Protein AF-Q6LZQ0-F1 (afdb_monomer_lite)

Secondary structure (DSSP, 8-state):
---------GGGG--SSS--HHHHHHHHHHHHHHHHHT-

pLDDT: mean 81.68, std 13.51, range [42.69, 93.75]

Radius of gyration: 12.21 Å; chains: 1; bounding box: 25×18×33 Å

Foldseek 3Di:
DPPPPPDDDPVQCPPDVDDHPVVVVVVVVVVVVVVVVVD

Sequence (39 aa):
MERETIKRSSRRWKKKGQMRWKHYKKRIRRMKREKRENK

Organism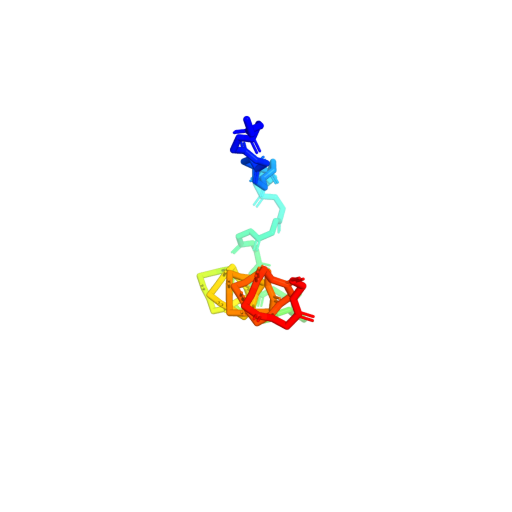: Methanococcus maripaludis (strain DSM 14266 / JCM 13030 / NBRC 101832 / S2 / LL) (NCBI:txid267377)

Structure (mmCIF, N/CA/C/O backbone):
data_AF-Q6LZQ0-F1
#
_entry.id   AF-Q6LZQ0-F1
#
loop_
_atom_site.group_PDB
_atom_site.id
_atom_site.type_symbol
_atom_site.label_atom_id
_atom_site.label_alt_id
_atom_site.label_comp_id
_atom_site.label_asym_id
_atom_site.label_entity_id
_atom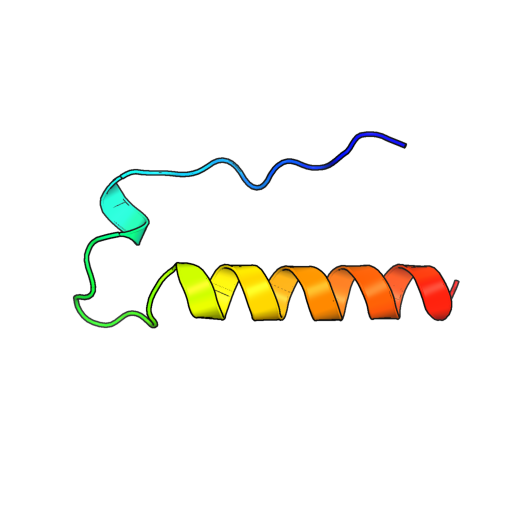_site.label_seq_id
_atom_site.pdbx_PDB_ins_code
_atom_site.Cartn_x
_atom_site.Cartn_y
_atom_site.Cartn_z
_atom_site.occupancy
_atom_site.B_iso_or_equiv
_atom_site.auth_seq_id
_atom_site.auth_comp_id
_atom_site.auth_asym_id
_atom_site.auth_atom_id
_atom_site.pdbx_PDB_model_num
ATOM 1 N N . MET A 1 1 ? -12.555 7.650 9.558 1.00 42.69 1 MET A N 1
ATOM 2 C CA . MET A 1 1 ? -11.356 6.831 9.260 1.00 42.69 1 MET A CA 1
ATOM 3 C C . MET A 1 1 ? -11.066 6.887 7.769 1.00 42.69 1 MET A C 1
ATOM 5 O O . MET A 1 1 ? -11.721 6.183 7.004 1.00 42.69 1 MET A O 1
ATOM 9 N N . GLU A 1 2 ? -10.128 7.734 7.346 1.00 44.62 2 GLU A N 1
ATOM 10 C CA . GLU A 1 2 ? -9.671 7.767 5.955 1.00 44.62 2 GLU A CA 1
ATOM 11 C C . GLU A 1 2 ? -9.273 6.358 5.505 1.00 44.62 2 GLU A C 1
ATOM 13 O O . GLU A 1 2 ? -8.418 5.688 6.094 1.00 44.62 2 GLU A O 1
ATOM 18 N N . ARG A 1 3 ? -9.926 5.862 4.453 1.00 56.50 3 ARG A N 1
ATOM 19 C CA . ARG A 1 3 ? -9.463 4.664 3.762 1.00 56.50 3 ARG A CA 1
ATOM 20 C C . ARG A 1 3 ? -8.160 5.066 3.083 1.00 56.50 3 ARG A C 1
ATOM 22 O O . ARG A 1 3 ? -8.211 5.573 1.973 1.00 56.50 3 ARG A O 1
ATOM 29 N N . GLU A 1 4 ? -7.014 4.864 3.736 1.00 61.56 4 GLU A N 1
ATOM 30 C CA . GLU A 1 4 ? -5.689 5.058 3.134 1.00 61.56 4 GLU A CA 1
ATOM 31 C C . GLU A 1 4 ? -5.552 4.165 1.891 1.00 61.56 4 GLU A C 1
ATOM 33 O O . GLU A 1 4 ? -5.073 3.020 1.927 1.00 61.56 4 GLU A O 1
ATOM 38 N N . THR A 1 5 ? -6.034 4.669 0.762 1.00 64.94 5 THR A N 1
ATOM 39 C CA . THR A 1 5 ? -5.913 4.033 -0.533 1.00 64.94 5 THR A CA 1
ATOM 40 C C . THR A 1 5 ? -4.448 4.110 -0.902 1.00 64.94 5 THR A C 1
ATOM 42 O O . THR A 1 5 ? -3.944 5.170 -1.252 1.00 64.94 5 THR A O 1
ATOM 45 N N . ILE A 1 6 ? -3.748 2.977 -0.798 1.00 71.12 6 ILE A N 1
ATOM 46 C CA . ILE A 1 6 ? -2.355 2.863 -1.238 1.00 71.12 6 ILE A CA 1
ATOM 47 C C . ILE A 1 6 ? -2.283 3.396 -2.675 1.00 71.12 6 ILE A C 1
ATOM 49 O O . ILE A 1 6 ? -2.810 2.748 -3.593 1.00 71.12 6 ILE A O 1
ATOM 53 N N . LYS A 1 7 ? -1.669 4.575 -2.854 1.00 72.12 7 LYS A N 1
ATOM 54 C CA . LYS A 1 7 ? -1.496 5.204 -4.167 1.00 72.12 7 LYS A CA 1
ATOM 55 C C . LYS A 1 7 ? -0.758 4.213 -5.068 1.00 72.12 7 LYS A C 1
ATOM 57 O O . LYS A 1 7 ? 0.262 3.632 -4.688 1.00 72.12 7 LYS A O 1
ATOM 62 N N . ARG A 1 8 ? -1.339 3.933 -6.235 1.00 69.44 8 ARG A N 1
ATOM 63 C CA . ARG A 1 8 ? -0.800 2.961 -7.195 1.00 69.44 8 ARG A CA 1
ATOM 64 C C . ARG A 1 8 ? 0.096 3.720 -8.164 1.00 69.44 8 ARG A C 1
ATOM 66 O O . ARG A 1 8 ? -0.376 4.661 -8.784 1.00 69.44 8 ARG A O 1
ATOM 73 N N . SER A 1 9 ? 1.344 3.290 -8.333 1.00 80.44 9 SER A N 1
ATOM 74 C CA . SER A 1 9 ? 2.178 3.741 -9.450 1.00 80.44 9 SER A CA 1
ATOM 75 C C . SER A 1 9 ? 2.301 2.634 -10.494 1.00 80.44 9 SER A C 1
ATOM 77 O O . SER A 1 9 ? 2.381 1.449 -10.153 1.00 80.44 9 SER A O 1
ATOM 79 N N . SER A 1 10 ? 2.326 3.012 -11.773 1.00 81.62 10 SER A N 1
ATOM 80 C CA . SER A 1 10 ? 2.512 2.091 -12.905 1.00 81.62 10 SER A CA 1
ATOM 81 C C . SER A 1 10 ? 3.823 1.301 -12.786 1.00 81.62 10 SER A C 1
ATOM 83 O O . SER A 1 10 ? 3.876 0.117 -13.110 1.00 81.62 10 SER A O 1
ATOM 85 N N . ARG A 1 11 ? 4.863 1.909 -12.201 1.00 81.62 11 ARG A N 1
ATOM 86 C CA . ARG A 1 11 ? 6.171 1.277 -11.976 1.00 81.62 11 ARG A CA 1
ATOM 87 C C . ARG A 1 11 ? 6.109 0.026 -11.094 1.00 81.62 11 AR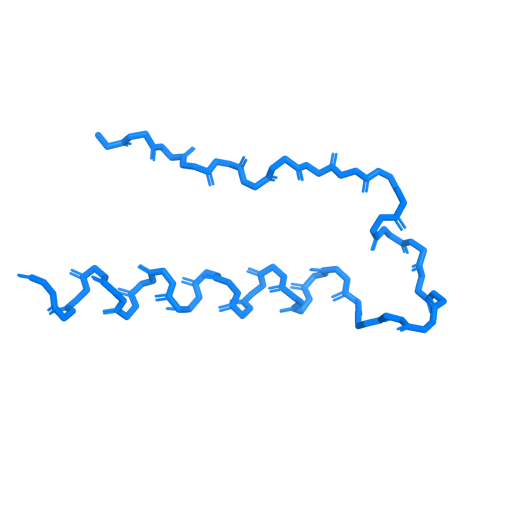G A C 1
ATOM 89 O O . ARG A 1 11 ? 6.841 -0.915 -11.368 1.00 81.62 11 ARG A O 1
ATOM 96 N N . ARG A 1 12 ? 5.206 -0.041 -10.105 1.00 76.62 12 ARG A N 1
ATOM 97 C CA . ARG A 1 12 ? 5.059 -1.220 -9.221 1.00 76.62 12 ARG A CA 1
ATOM 98 C C . ARG A 1 12 ? 4.455 -2.445 -9.919 1.00 76.62 12 ARG A C 1
ATOM 100 O O . ARG A 1 12 ? 4.512 -3.545 -9.376 1.00 76.62 12 ARG A O 1
ATOM 107 N N . TRP A 1 13 ? 3.879 -2.277 -11.110 1.00 82.75 13 TRP A N 1
ATOM 108 C CA . TRP A 1 13 ? 3.410 -3.399 -11.929 1.00 82.75 13 TRP A CA 1
ATOM 109 C C . TRP A 1 13 ? 4.548 -4.088 -12.684 1.00 82.75 13 TRP A C 1
ATOM 111 O O . TRP A 1 13 ? 4.405 -5.253 -13.056 1.00 82.75 13 TRP A O 1
ATOM 121 N N . LYS A 1 14 ? 5.693 -3.412 -12.866 1.00 86.12 14 LYS A N 1
ATOM 122 C CA . LYS A 1 14 ? 6.881 -4.012 -13.476 1.00 86.12 14 LYS A CA 1
ATOM 123 C C . LYS A 1 14 ? 7.489 -5.019 -12.496 1.00 86.12 14 LYS A C 1
ATOM 125 O O . LYS A 1 14 ? 8.047 -4.649 -11.470 1.00 86.12 14 LYS A O 1
ATOM 130 N N . LYS A 1 15 ? 7.400 -6.308 -12.826 1.00 86.25 15 LYS A N 1
ATOM 131 C CA . LYS A 1 15 ? 7.877 -7.435 -12.004 1.00 86.25 15 LYS A CA 1
ATOM 132 C C . LYS A 1 15 ? 9.400 -7.654 -12.123 1.00 86.25 15 LYS A C 1
ATOM 134 O O . LYS A 1 15 ? 9.852 -8.792 -12.165 1.00 86.25 15 LYS A O 1
ATOM 139 N N . LYS A 1 16 ? 10.203 -6.588 -12.226 1.00 89.75 16 LYS A N 1
ATOM 140 C CA . LYS A 1 16 ? 11.672 -6.696 -12.305 1.00 89.75 16 LYS A CA 1
ATOM 141 C C . LYS A 1 16 ? 12.262 -6.505 -10.909 1.00 89.75 16 LYS A C 1
ATOM 143 O O . LYS A 1 16 ? 12.162 -5.413 -10.361 1.00 89.75 16 LYS A O 1
ATOM 148 N N . GLY A 1 17 ? 12.821 -7.568 -10.328 1.00 90.31 17 GLY A N 1
ATOM 149 C CA . GLY A 1 17 ? 13.444 -7.537 -8.994 1.00 90.31 17 GLY A CA 1
ATOM 150 C C . GLY A 1 17 ? 12.479 -7.260 -7.833 1.00 90.31 17 GLY A C 1
ATOM 151 O O . GLY A 1 17 ? 12.913 -6.925 -6.738 1.00 90.31 17 GLY A O 1
ATOM 152 N N . GLN A 1 18 ? 11.165 -7.357 -8.062 1.00 88.94 18 GLN A N 1
ATOM 153 C CA . GLN A 1 18 ? 10.139 -7.066 -7.060 1.00 88.94 18 GLN A CA 1
ATOM 154 C C . GLN A 1 18 ? 9.042 -8.130 -7.059 1.00 88.94 18 GLN A C 1
ATOM 156 O O . GLN A 1 18 ? 8.685 -8.709 -8.089 1.00 88.94 18 GLN A O 1
ATOM 161 N N . MET A 1 19 ? 8.454 -8.347 -5.882 1.00 89.19 19 MET A N 1
ATOM 162 C CA . MET A 1 19 ? 7.277 -9.195 -5.719 1.00 89.19 19 MET A CA 1
ATOM 163 C C . MET A 1 19 ? 6.080 -8.611 -6.479 1.00 89.19 19 MET A C 1
ATOM 165 O O . MET A 1 19 ? 5.874 -7.399 -6.520 1.00 89.19 19 MET A O 1
ATOM 169 N N . ARG A 1 20 ? 5.230 -9.486 -7.033 1.00 91.12 20 ARG A N 1
ATOM 170 C CA . ARG A 1 20 ? 4.004 -9.076 -7.732 1.00 91.12 20 ARG A CA 1
ATOM 171 C C . ARG A 1 20 ? 3.174 -8.136 -6.850 1.00 91.12 20 ARG A C 1
ATOM 173 O O . ARG A 1 20 ? 2.786 -8.504 -5.738 1.00 91.12 20 ARG A O 1
ATOM 180 N N . TRP A 1 21 ? 2.819 -6.969 -7.389 1.00 89.44 21 TRP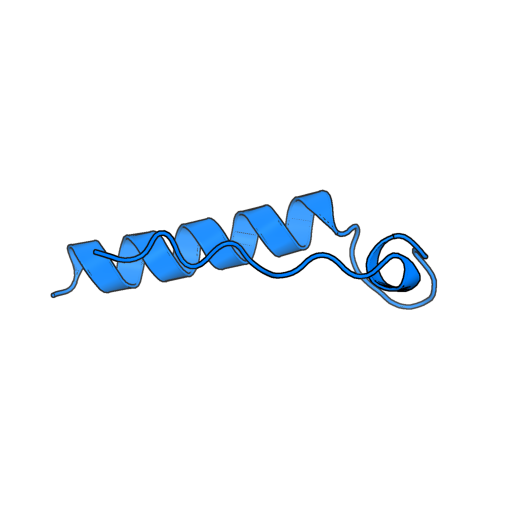 A N 1
ATOM 181 C CA . TRP A 1 21 ? 2.071 -5.920 -6.686 1.00 89.44 21 TRP A CA 1
ATOM 182 C C . TRP A 1 21 ? 0.825 -6.424 -5.946 1.00 89.44 21 TRP A C 1
ATOM 184 O O . TRP A 1 21 ? 0.560 -6.015 -4.816 1.00 89.44 21 TRP A O 1
ATOM 194 N N . LYS A 1 22 ? 0.084 -7.369 -6.546 1.00 90.06 22 LYS A N 1
ATOM 195 C CA . LYS A 1 22 ? -1.094 -8.007 -5.934 1.00 90.06 22 LYS A CA 1
ATOM 196 C C . LYS A 1 22 ? -0.772 -8.646 -4.575 1.00 90.06 22 LYS A C 1
ATOM 198 O O . LYS A 1 22 ? -1.534 -8.461 -3.627 1.00 90.06 22 LYS A O 1
ATOM 203 N N . HIS A 1 23 ? 0.344 -9.368 -4.464 1.00 91.94 23 HIS A N 1
ATOM 204 C CA . HIS A 1 23 ? 0.749 -10.048 -3.228 1.00 91.94 23 HIS A CA 1
ATOM 205 C C . HIS A 1 23 ? 1.275 -9.056 -2.194 1.00 91.94 23 HIS A C 1
ATOM 207 O O . HIS A 1 23 ? 0.857 -9.103 -1.037 1.00 91.94 23 HIS A O 1
ATOM 213 N N . TYR A 1 24 ? 2.092 -8.092 -2.628 1.00 91.19 24 TYR A N 1
ATOM 214 C CA . TYR A 1 24 ? 2.546 -6.995 -1.773 1.00 91.19 24 TYR A CA 1
ATOM 215 C C . TYR A 1 24 ? 1.359 -6.242 -1.151 1.00 91.19 24 TYR A C 1
ATOM 217 O O . TYR A 1 24 ? 1.280 -6.080 0.067 1.00 91.19 24 TYR A O 1
ATOM 225 N N . LYS A 1 25 ? 0.361 -5.869 -1.964 1.00 90.56 25 LYS A N 1
ATOM 226 C CA . LYS A 1 25 ? -0.852 -5.187 -1.491 1.00 90.56 25 LYS A CA 1
ATOM 227 C C . LYS A 1 25 ? -1.640 -6.038 -0.486 1.00 90.56 25 LYS A C 1
ATOM 229 O O . LYS A 1 25 ? -2.201 -5.484 0.458 1.00 90.56 25 LYS A O 1
ATOM 234 N N . LYS A 1 26 ? -1.681 -7.368 -0.659 1.00 93.44 26 LYS A N 1
ATOM 235 C CA . LYS A 1 26 ? -2.326 -8.293 0.292 1.00 93.44 26 LYS A CA 1
ATOM 236 C C . LYS A 1 26 ? -1.584 -8.328 1.636 1.00 93.44 26 LYS A C 1
ATOM 238 O O . LYS A 1 26 ? -2.251 -8.255 2.664 1.00 93.44 26 LYS A O 1
ATOM 243 N N . ARG A 1 27 ? -0.241 -8.352 1.640 1.00 93.75 27 ARG A N 1
ATOM 244 C CA . ARG A 1 27 ? 0.576 -8.268 2.872 1.00 93.75 27 ARG A CA 1
ATOM 245 C C . ARG A 1 27 ? 0.321 -6.976 3.645 1.00 93.75 27 ARG A C 1
ATOM 247 O O . ARG A 1 27 ? 0.025 -7.042 4.830 1.00 93.75 27 ARG A O 1
ATOM 254 N N . ILE A 1 28 ? 0.343 -5.820 2.974 1.00 91.75 28 ILE A N 1
ATOM 255 C CA . ILE A 1 28 ? 0.080 -4.529 3.638 1.00 91.75 28 ILE A CA 1
ATOM 256 C C . ILE A 1 28 ? -1.317 -4.498 4.273 1.00 91.75 28 ILE A C 1
ATOM 258 O O . ILE A 1 28 ? -1.477 -4.002 5.383 1.00 91.75 28 ILE A O 1
ATOM 262 N N . ARG A 1 29 ? -2.335 -5.044 3.592 1.00 91.25 29 ARG A N 1
ATOM 263 C CA . ARG A 1 29 ? -3.699 -5.118 4.139 1.00 91.25 29 ARG A CA 1
ATOM 264 C C . ARG A 1 29 ? -3.782 -5.963 5.411 1.00 91.25 29 ARG A C 1
ATOM 266 O O . ARG A 1 29 ? -4.494 -5.556 6.317 1.00 91.25 29 ARG A O 1
ATOM 273 N N . ARG A 1 30 ? -3.067 -7.094 5.475 1.00 93.00 30 ARG A N 1
ATOM 274 C CA . ARG A 1 30 ? -3.008 -7.945 6.677 1.00 93.00 30 ARG A CA 1
ATOM 275 C C . ARG A 1 30 ? -2.367 -7.204 7.847 1.00 93.00 30 ARG A C 1
ATOM 277 O O . ARG A 1 30 ? -3.032 -7.019 8.853 1.00 93.00 30 ARG A O 1
ATOM 284 N N . MET A 1 31 ? -1.180 -6.625 7.643 1.00 90.88 31 MET A N 1
ATOM 285 C CA . MET A 1 31 ? -0.502 -5.856 8.697 1.00 90.88 31 MET A CA 1
ATOM 286 C C . MET A 1 31 ? -1.341 -4.678 9.211 1.00 90.88 31 MET A C 1
ATOM 288 O O . MET A 1 31 ? -1.366 -4.400 10.403 1.00 90.88 31 MET A O 1
ATOM 292 N N . LYS A 1 32 ? -2.048 -3.960 8.324 1.00 89.25 32 LYS A N 1
ATOM 293 C CA . LYS A 1 32 ? -2.948 -2.873 8.748 1.00 89.25 32 LYS A CA 1
ATOM 294 C C . LYS A 1 32 ? -4.159 -3.379 9.534 1.00 89.25 32 LYS A C 1
ATOM 296 O O . LYS A 1 32 ? -4.681 -2.622 10.342 1.00 89.25 32 LYS A O 1
ATOM 301 N N . ARG A 1 33 ? -4.631 -4.598 9.261 1.00 90.06 33 ARG A N 1
ATOM 302 C CA . ARG A 1 33 ? -5.737 -5.222 9.993 1.00 90.06 33 ARG A CA 1
ATOM 303 C C . ARG A 1 33 ? -5.289 -5.625 11.396 1.00 90.06 33 ARG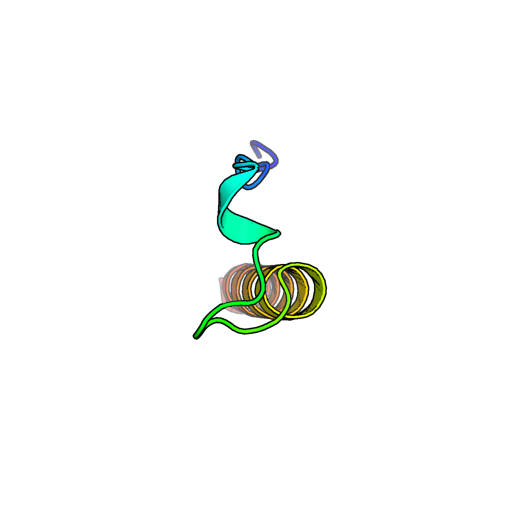 A C 1
ATOM 305 O O . ARG A 1 33 ? -5.906 -5.178 12.347 1.00 90.06 33 ARG A O 1
ATOM 312 N N . GLU A 1 34 ? -4.159 -6.320 11.501 1.00 92.75 34 GLU A N 1
ATOM 313 C CA . GLU A 1 34 ? -3.538 -6.697 12.781 1.00 92.75 34 GLU A CA 1
ATOM 314 C C . GLU A 1 34 ? -3.295 -5.465 13.667 1.00 92.75 34 GLU A C 1
ATOM 316 O O . GLU A 1 34 ? -3.679 -5.445 14.828 1.00 92.75 34 GLU A O 1
ATOM 321 N N . LYS A 1 35 ? -2.763 -4.371 13.101 1.00 90.69 35 LYS A N 1
ATOM 322 C CA . LYS A 1 35 ? -2.585 -3.100 13.830 1.00 90.69 35 LYS A CA 1
ATOM 323 C C . LYS A 1 35 ? -3.885 -2.455 14.328 1.00 90.69 35 LYS A C 1
ATOM 325 O O . LYS A 1 35 ? -3.817 -1.626 15.225 1.00 90.69 35 LYS A O 1
ATOM 330 N N . ARG A 1 36 ? -5.030 -2.741 13.699 1.00 86.25 36 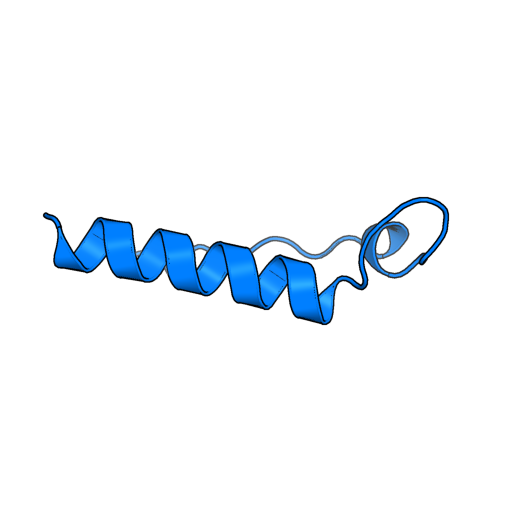ARG A N 1
ATOM 331 C CA . ARG A 1 36 ? -6.343 -2.242 14.142 1.00 86.25 36 ARG A CA 1
ATOM 332 C C . ARG A 1 36 ? -6.971 -3.142 15.195 1.00 86.25 36 ARG A C 1
ATOM 334 O O . ARG A 1 36 ? -7.734 -2.634 15.991 1.00 86.25 36 ARG A O 1
ATOM 341 N N . GLU A 1 37 ? -6.700 -4.441 15.135 1.00 87.69 37 GLU A N 1
ATOM 342 C CA . GLU A 1 37 ? -7.222 -5.430 16.084 1.00 87.69 37 GLU A CA 1
ATOM 343 C C . GLU A 1 37 ? -6.413 -5.429 17.394 1.00 87.69 37 GLU A C 1
ATOM 345 O O . GLU A 1 37 ? -6.981 -5.648 18.453 1.00 87.69 37 GLU A O 1
ATOM 350 N N . ASN A 1 38 ? -5.117 -5.099 17.341 1.00 77.75 38 ASN A N 1
ATOM 351 C CA . ASN A 1 38 ? -4.245 -4.960 18.516 1.00 77.75 38 ASN A CA 1
ATOM 352 C C . ASN A 1 38 ? -4.290 -3.562 19.179 1.00 77.75 38 ASN A C 1
ATOM 354 O O . ASN A 1 38 ? -3.405 -3.247 19.974 1.00 77.75 38 ASN A O 1
ATOM 358 N N . LYS A 1 39 ? -5.244 -2.700 18.811 1.00 56.19 39 LYS A N 1
ATOM 359 C CA . LYS A 1 39 ? -5.445 -1.368 19.398 1.00 56.19 39 LYS A CA 1
ATOM 360 C C . LYS A 1 39 ? -6.824 -1.308 20.034 1.00 56.19 39 LYS A C 1
ATOM 362 O O . LYS A 1 39 ? -6.917 -0.713 21.125 1.00 56.19 39 LYS A O 1
#